Protein AF-A0A2E2WQY6-F1 (afdb_monomer_lite)

Radius of gyration: 16.91 Å; chains: 1; bounding box: 29×39×41 Å

Secondary structure (DSSP, 8-state):
-TTS--HHHHHHHHH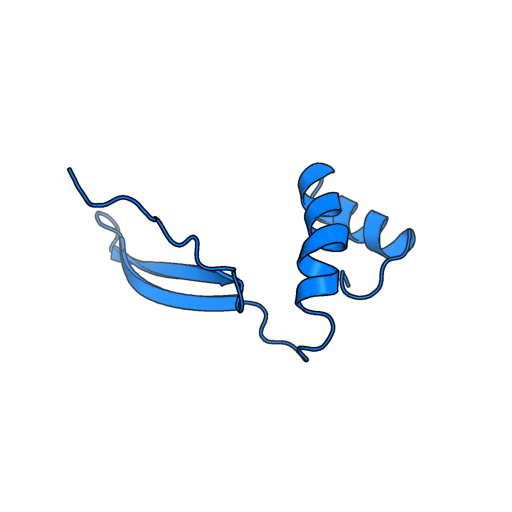HH--HHHHHHIIIIIHHHTSS--S--EEEEEEEE-TTT-PEEEEEEETTPPP--------

pLDDT: mean 90.24, std 12.26, range [39.75, 97.31]

Sequence (75 aa):
MAKIDNVAKRRLAFSRLRDRNIVTKLFNELGPRYKERPGGYLRILKCGFRAGDKAAMAIVELVDRPQILDNETTK

Foldseek 3Di:
DLLDDDPVVLVVVCVVPVDPVVSCCSNVPVNVVCNPPPDDQKDKAWDFADPPPRHTDIDIDGPPDDDDPPPDPDD

Structure (mmCIF, N/CA/C/O backbone):
data_AF-A0A2E2WQY6-F1
#
_entry.id   AF-A0A2E2WQY6-F1
#
loop_
_atom_site.group_PDB
_atom_site.id
_atom_site.type_symbol
_atom_site.label_atom_id
_atom_site.label_alt_id
_atom_site.label_comp_id
_atom_site.label_asym_id
_atom_site.label_entity_id
_atom_site.label_seq_id
_atom_site.pdbx_PDB_ins_code
_atom_site.Cartn_x
_atom_site.Cartn_y
_atom_site.Cartn_z
_atom_site.occupancy
_atom_site.B_iso_or_equiv
_atom_site.auth_seq_id
_atom_site.auth_comp_id
_atom_site.auth_asym_id
_atom_site.auth_atom_id
_atom_site.pdbx_PDB_model_num
ATOM 1 N N . MET A 1 1 ? -1.438 1.217 -12.448 1.00 84.62 1 MET A N 1
ATOM 2 C CA . MET A 1 1 ? -0.043 1.699 -12.328 1.00 84.62 1 MET A CA 1
ATOM 3 C C . MET A 1 1 ? 0.931 0.530 -12.225 1.00 84.62 1 MET A C 1
ATOM 5 O O . MET A 1 1 ? 1.513 0.212 -13.246 1.00 84.62 1 MET A O 1
ATOM 9 N N . ALA A 1 2 ? 1.019 -0.174 -11.092 1.00 91.44 2 ALA A N 1
ATOM 10 C CA . ALA A 1 2 ? 1.970 -1.278 -10.876 1.00 91.44 2 ALA A CA 1
ATOM 11 C C . ALA A 1 2 ? 1.801 -2.515 -11.782 1.00 91.44 2 ALA A C 1
ATOM 13 O O . ALA A 1 2 ? 2.750 -3.252 -11.992 1.00 91.44 2 ALA A O 1
ATOM 14 N N . LYS A 1 3 ? 0.609 -2.729 -12.357 1.00 91.88 3 LYS A N 1
ATOM 15 C CA . LYS A 1 3 ? 0.334 -3.841 -13.289 1.00 91.88 3 LYS A CA 1
ATOM 16 C C . LYS A 1 3 ? 1.187 -3.849 -14.559 1.00 91.88 3 LYS A C 1
ATOM 18 O O . LYS A 1 3 ? 1.316 -4.879 -15.206 1.00 91.88 3 LYS A O 1
ATOM 23 N N . ILE A 1 4 ? 1.669 -2.678 -14.966 1.00 92.81 4 ILE A N 1
ATOM 24 C CA . ILE A 1 4 ? 2.500 -2.507 -16.153 1.00 92.81 4 ILE A CA 1
ATOM 25 C C . ILE A 1 4 ? 3.775 -1.850 -15.659 1.00 92.81 4 ILE A C 1
ATOM 27 O O . ILE A 1 4 ? 3.740 -0.691 -15.234 1.00 92.81 4 ILE A O 1
ATOM 31 N N . ASP A 1 5 ? 4.871 -2.589 -15.714 1.00 93.94 5 ASP A N 1
ATOM 32 C CA . ASP A 1 5 ? 6.157 -2.117 -15.233 1.00 93.94 5 ASP A CA 1
ATOM 33 C C . ASP A 1 5 ? 6.868 -1.274 -16.297 1.00 93.94 5 ASP A C 1
ATOM 35 O O . ASP A 1 5 ? 7.051 -1.707 -17.432 1.00 93.94 5 ASP A O 1
ATOM 39 N N . ASN A 1 6 ? 7.226 -0.041 -15.938 1.00 95.81 6 ASN A N 1
ATOM 40 C CA . ASN A 1 6 ? 8.118 0.805 -16.721 1.00 95.81 6 ASN A CA 1
ATOM 41 C C . ASN A 1 6 ? 8.776 1.875 -15.832 1.00 95.81 6 ASN A C 1
ATOM 43 O O . ASN A 1 6 ? 8.305 2.190 -14.733 1.00 95.81 6 ASN A O 1
ATOM 47 N N . VAL A 1 7 ? 9.860 2.476 -16.333 1.00 95.50 7 VAL A N 1
ATOM 48 C CA . VAL A 1 7 ? 10.665 3.463 -15.590 1.00 95.50 7 VAL A CA 1
ATOM 49 C C . VAL A 1 7 ? 9.833 4.674 -15.158 1.00 95.50 7 VAL A C 1
ATOM 51 O O . VAL A 1 7 ? 9.940 5.118 -14.015 1.00 95.50 7 VAL A O 1
ATOM 54 N N . ALA A 1 8 ? 8.967 5.190 -16.033 1.00 96.56 8 ALA A N 1
ATOM 55 C CA . ALA A 1 8 ? 8.126 6.348 -15.731 1.00 96.56 8 ALA A CA 1
ATOM 56 C C . ALA A 1 8 ? 7.160 6.071 -14.563 1.00 96.56 8 ALA A C 1
ATOM 58 O O . ALA A 1 8 ? 7.032 6.885 -13.648 1.00 96.56 8 ALA A O 1
ATOM 59 N N . LYS A 1 9 ? 6.529 4.892 -14.539 1.00 96.69 9 LYS A N 1
ATOM 60 C CA . LYS A 1 9 ? 5.615 4.471 -13.470 1.00 96.69 9 LYS A CA 1
ATOM 61 C C . LYS A 1 9 ? 6.361 4.207 -12.171 1.00 96.69 9 LYS A C 1
ATOM 63 O O . LYS A 1 9 ? 5.862 4.603 -11.123 1.00 96.69 9 LYS A O 1
ATOM 68 N N . ARG A 1 10 ? 7.555 3.610 -12.214 1.00 95.62 10 ARG A N 1
ATOM 69 C CA . ARG A 1 10 ? 8.394 3.451 -11.014 1.00 95.62 10 ARG A CA 1
ATOM 70 C C . ARG A 1 10 ? 8.784 4.807 -10.417 1.00 95.62 10 ARG A C 1
ATOM 72 O O . ARG A 1 10 ? 8.625 4.999 -9.215 1.00 95.62 10 ARG A O 1
ATOM 79 N N . ARG A 1 11 ? 9.187 5.779 -11.247 1.00 96.19 11 ARG A N 1
ATOM 80 C CA . ARG A 1 11 ? 9.484 7.160 -10.809 1.00 96.19 11 ARG A CA 1
ATOM 81 C C . ARG A 1 11 ? 8.261 7.857 -10.203 1.00 96.19 11 ARG A C 1
ATOM 83 O O . ARG A 1 11 ? 8.375 8.458 -9.140 1.00 96.19 11 ARG A O 1
ATOM 90 N N . LEU A 1 12 ? 7.087 7.724 -10.825 1.00 96.69 12 LEU A N 1
ATOM 91 C CA . LEU A 1 12 ? 5.838 8.289 -10.298 1.00 96.69 12 LEU A CA 1
ATOM 92 C C . LEU A 1 12 ? 5.385 7.603 -8.994 1.00 96.69 12 LEU A C 1
ATOM 94 O O . LEU A 1 12 ? 4.776 8.241 -8.141 1.00 96.69 12 LEU A O 1
ATOM 98 N N . ALA A 1 13 ? 5.653 6.306 -8.812 1.00 96.19 13 ALA A N 1
ATOM 99 C CA . ALA A 1 13 ? 5.356 5.631 -7.547 1.00 96.19 13 ALA A CA 1
ATOM 100 C C . ALA A 1 13 ? 6.299 6.123 -6.447 1.00 96.19 13 ALA A C 1
ATOM 102 O O . ALA A 1 13 ? 5.861 6.410 -5.335 1.00 96.19 13 ALA A O 1
ATOM 103 N N . PHE A 1 14 ? 7.583 6.266 -6.778 1.00 96.94 14 PHE A N 1
ATOM 104 C CA . PHE A 1 14 ? 8.596 6.751 -5.854 1.00 96.94 14 PHE A CA 1
ATOM 105 C C . PHE A 1 14 ? 8.354 8.200 -5.422 1.00 96.94 14 PHE A C 1
ATOM 107 O O . PHE A 1 14 ? 8.535 8.507 -4.250 1.00 96.94 14 PHE A O 1
ATOM 114 N N . SER A 1 15 ? 7.859 9.077 -6.302 1.00 97.31 15 SER A N 1
ATOM 115 C CA . SER A 1 15 ? 7.532 10.457 -5.909 1.00 97.31 15 SER A CA 1
ATOM 116 C C . SER A 1 15 ? 6.431 10.540 -4.842 1.00 97.31 15 SER A C 1
ATOM 118 O O . SER A 1 15 ? 6.437 11.472 -4.038 1.00 97.31 15 SER A O 1
ATOM 120 N N . ARG A 1 16 ? 5.517 9.557 -4.804 1.00 96.56 16 ARG A N 1
ATOM 121 C CA . ARG A 1 16 ? 4.420 9.466 -3.824 1.00 96.56 16 ARG A CA 1
ATOM 122 C C . ARG A 1 16 ? 4.819 8.742 -2.544 1.00 96.56 16 ARG A C 1
ATOM 124 O O . ARG A 1 16 ? 4.474 9.197 -1.463 1.00 96.56 16 ARG A O 1
ATOM 131 N N . LEU A 1 17 ? 5.505 7.608 -2.673 1.00 95.50 17 LEU A N 1
ATOM 132 C CA . LEU A 1 17 ? 5.816 6.732 -1.539 1.00 95.50 17 LEU A CA 1
ATOM 133 C C . LEU A 1 17 ? 7.137 7.089 -0.857 1.00 95.50 17 LEU A C 1
ATOM 135 O O . LEU A 1 17 ? 7.288 6.829 0.328 1.00 95.50 17 LEU A O 1
ATOM 139 N N . ARG A 1 18 ? 8.094 7.654 -1.607 1.00 96.56 18 ARG A N 1
ATOM 140 C CA . ARG A 1 18 ? 9.461 7.997 -1.168 1.00 96.56 18 ARG A CA 1
ATOM 141 C C . ARG A 1 18 ? 10.249 6.849 -0.523 1.00 96.56 18 ARG A C 1
ATOM 143 O O . ARG A 1 18 ? 11.283 7.081 0.088 1.00 96.56 18 ARG A O 1
ATOM 150 N N . ASP A 1 19 ? 9.804 5.612 -0.723 1.00 96.69 19 ASP A N 1
ATOM 151 C CA . ASP A 1 19 ? 10.425 4.404 -0.194 1.00 96.69 19 ASP A CA 1
ATOM 152 C C . ASP A 1 19 ? 10.751 3.440 -1.342 1.00 96.69 19 ASP A C 1
ATOM 154 O O . ASP A 1 19 ? 9.876 3.002 -2.099 1.00 96.69 19 ASP A O 1
ATOM 158 N N . ARG A 1 20 ? 12.037 3.104 -1.479 1.00 95.31 20 ARG A N 1
ATOM 159 C CA . ARG A 1 20 ? 12.532 2.209 -2.531 1.00 95.31 20 ARG A CA 1
ATOM 160 C C . ARG A 1 20 ? 12.063 0.766 -2.335 1.00 95.31 20 ARG A C 1
ATOM 162 O O . ARG A 1 20 ? 11.755 0.099 -3.327 1.00 95.31 20 ARG A O 1
ATOM 169 N N . ASN A 1 21 ? 12.004 0.282 -1.099 1.00 97.19 21 ASN A N 1
ATOM 170 C CA . ASN A 1 21 ? 11.619 -1.091 -0.780 1.00 97.19 21 ASN A CA 1
ATOM 171 C C . ASN A 1 21 ? 10.134 -1.303 -1.083 1.00 97.19 21 ASN A C 1
ATOM 173 O O . ASN A 1 21 ? 9.773 -2.273 -1.753 1.00 97.19 21 ASN A O 1
ATOM 177 N N . ILE A 1 22 ? 9.282 -0.346 -0.700 1.00 96.31 22 ILE A N 1
ATOM 178 C CA . ILE A 1 22 ? 7.842 -0.411 -0.994 1.00 96.31 22 ILE A CA 1
ATOM 179 C C . ILE A 1 22 ? 7.588 -0.336 -2.502 1.00 96.31 22 ILE A C 1
ATOM 181 O O . ILE A 1 22 ? 6.794 -1.117 -3.025 1.00 96.31 22 ILE A O 1
ATOM 185 N N . VAL A 1 23 ? 8.279 0.551 -3.229 1.00 96.31 23 VAL A N 1
ATOM 186 C CA . VAL A 1 23 ? 8.159 0.614 -4.697 1.00 96.31 23 VAL A CA 1
ATOM 187 C C . VAL A 1 23 ? 8.604 -0.700 -5.335 1.00 96.31 23 VAL A C 1
ATOM 189 O O . VAL A 1 23 ? 7.923 -1.210 -6.221 1.00 96.31 23 VAL A O 1
ATOM 192 N N . THR A 1 24 ? 9.697 -1.295 -4.865 1.00 96.31 24 THR A N 1
ATOM 193 C CA . THR A 1 24 ? 10.171 -2.586 -5.384 1.00 96.31 24 THR A CA 1
ATOM 194 C C . THR A 1 24 ? 9.123 -3.679 -5.171 1.00 96.31 24 THR A C 1
ATOM 196 O O . THR A 1 24 ? 8.746 -4.352 -6.130 1.00 96.31 24 THR A O 1
ATOM 199 N N . LYS A 1 25 ? 8.558 -3.785 -3.963 1.00 95.50 25 LYS A N 1
ATOM 200 C CA . LYS A 1 25 ? 7.477 -4.732 -3.646 1.00 95.50 25 LYS A CA 1
ATOM 201 C C . LYS A 1 25 ? 6.217 -4.497 -4.486 1.00 95.50 25 LYS A C 1
ATOM 203 O O . LYS A 1 25 ? 5.594 -5.441 -4.971 1.00 95.50 25 LYS A O 1
ATOM 208 N N . LEU A 1 26 ? 5.851 -3.233 -4.698 1.00 95.62 26 LEU A N 1
ATOM 209 C CA . LEU A 1 26 ? 4.671 -2.851 -5.469 1.00 95.62 26 LEU A CA 1
ATOM 210 C C . LEU A 1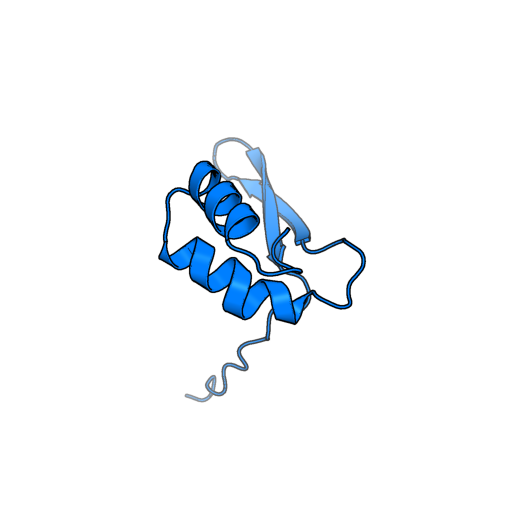 26 ? 4.738 -3.362 -6.916 1.00 95.62 26 LEU A C 1
ATOM 212 O O . LEU A 1 26 ? 3.736 -3.867 -7.419 1.00 95.62 26 LEU A O 1
ATOM 216 N N . PHE A 1 27 ? 5.890 -3.241 -7.577 1.00 96.38 27 PHE A N 1
ATOM 217 C CA . PHE A 1 27 ? 6.050 -3.661 -8.974 1.00 96.38 27 PHE A CA 1
ATOM 218 C C . PHE A 1 27 ? 6.431 -5.135 -9.124 1.00 96.38 27 PHE A C 1
ATOM 220 O O . PHE A 1 27 ? 5.956 -5.768 -10.060 1.00 96.38 27 PHE A O 1
ATOM 227 N N . ASN A 1 28 ? 7.238 -5.689 -8.217 1.00 95.88 28 ASN A N 1
ATOM 228 C CA . ASN A 1 28 ? 7.732 -7.060 -8.352 1.00 95.88 28 ASN A CA 1
ATOM 229 C C . ASN A 1 28 ? 6.746 -8.108 -7.810 1.00 95.88 28 ASN A C 1
ATOM 231 O O . ASN A 1 28 ? 6.670 -9.200 -8.359 1.00 95.88 28 ASN A O 1
ATOM 235 N N . GLU A 1 29 ? 5.979 -7.794 -6.758 1.00 93.69 29 GLU A N 1
ATOM 236 C CA . GLU A 1 29 ? 5.064 -8.757 -6.125 1.00 93.69 29 GLU A CA 1
ATOM 237 C C . GLU A 1 29 ? 3.594 -8.409 -6.380 1.00 93.69 29 GLU A C 1
ATOM 239 O O . GLU A 1 29 ? 2.827 -9.228 -6.887 1.00 93.69 29 GLU A O 1
ATOM 244 N N . LEU A 1 30 ? 3.176 -7.186 -6.028 1.00 93.88 30 LEU A N 1
ATOM 245 C CA . LEU A 1 30 ? 1.755 -6.812 -6.060 1.00 93.88 30 LEU A CA 1
ATOM 246 C C . LEU A 1 30 ? 1.239 -6.579 -7.488 1.00 93.88 30 LEU A C 1
ATOM 248 O O . LEU A 1 30 ? 0.092 -6.905 -7.790 1.00 93.88 30 LEU A O 1
ATOM 252 N N . GLY A 1 31 ? 2.071 -6.021 -8.370 1.00 93.50 31 GLY A N 1
ATOM 253 C CA . GLY A 1 31 ? 1.743 -5.792 -9.778 1.00 93.50 31 GLY A CA 1
ATOM 254 C C . GLY A 1 31 ? 1.343 -7.080 -10.508 1.00 93.50 31 GLY A C 1
ATOM 255 O O . GLY A 1 31 ? 0.228 -7.129 -11.037 1.00 93.50 31 GLY A O 1
ATOM 256 N N . PRO A 1 32 ? 2.199 -8.122 -10.502 1.00 94.12 32 PRO A N 1
ATOM 257 C CA . PRO A 1 32 ? 1.878 -9.433 -11.055 1.00 94.12 32 PRO A CA 1
ATOM 258 C C . PRO A 1 32 ? 0.681 -10.091 -10.368 1.00 94.12 32 PRO A C 1
ATOM 260 O O . PRO A 1 32 ? -0.215 -10.561 -11.066 1.00 94.12 32 PRO A O 1
ATOM 263 N N . ARG A 1 33 ? 0.606 -10.045 -9.026 1.00 92.75 33 ARG A N 1
ATOM 264 C CA . ARG A 1 33 ? -0.489 -10.662 -8.252 1.00 92.75 33 ARG A CA 1
ATOM 265 C C . ARG A 1 33 ? -1.874 -10.196 -8.693 1.00 92.75 33 ARG A C 1
ATOM 267 O O . ARG A 1 33 ? -2.794 -10.997 -8.768 1.00 92.75 33 ARG A O 1
ATOM 274 N N . TYR A 1 34 ? -2.029 -8.910 -9.003 1.00 94.69 34 TYR A N 1
ATOM 275 C CA . TYR A 1 34 ? -3.327 -8.344 -9.386 1.00 94.69 34 TYR A CA 1
ATOM 276 C C . TYR A 1 34 ? -3.467 -8.067 -10.879 1.00 94.69 34 TYR A C 1
ATOM 278 O O . TYR A 1 34 ? -4.353 -7.298 -11.264 1.00 94.69 34 TYR A O 1
ATOM 286 N N . LYS A 1 35 ? -2.608 -8.632 -11.736 1.00 92.75 35 LYS A N 1
ATOM 287 C CA . LYS A 1 35 ? -2.589 -8.306 -13.170 1.00 92.75 35 LYS A CA 1
ATOM 288 C C . LYS A 1 35 ? -3.966 -8.505 -13.813 1.00 92.75 35 LYS A C 1
ATOM 290 O O . LYS A 1 35 ? -4.481 -7.568 -14.426 1.00 92.75 35 LYS A O 1
ATOM 295 N N . GLU A 1 36 ? -4.597 -9.643 -13.545 1.00 92.38 36 GLU A N 1
ATOM 296 C CA . GLU A 1 36 ? -5.877 -10.060 -14.135 1.00 92.38 36 GLU A CA 1
ATOM 297 C C . GLU A 1 36 ? -7.109 -9.398 -13.494 1.00 92.38 36 GLU A C 1
ATOM 299 O O . GLU A 1 36 ? -8.122 -9.213 -14.156 1.00 92.38 36 GLU A O 1
ATOM 304 N N . ARG A 1 37 ? -7.027 -8.955 -12.232 1.00 92.75 37 ARG A N 1
ATOM 305 C CA . ARG A 1 37 ? -8.176 -8.423 -11.473 1.00 92.75 37 ARG A CA 1
ATOM 306 C C . ARG A 1 37 ? -8.562 -6.992 -11.897 1.00 92.75 37 ARG A C 1
ATOM 308 O O . ARG A 1 37 ? -7.781 -6.073 -11.627 1.00 92.75 37 ARG A O 1
ATOM 315 N N . PRO A 1 38 ? -9.743 -6.717 -12.478 1.00 92.00 38 PRO A N 1
ATOM 316 C CA . PRO A 1 38 ? -10.126 -5.369 -12.909 1.00 92.00 38 PRO A CA 1
ATOM 317 C C . PRO A 1 38 ? -10.651 -4.503 -11.741 1.00 92.00 38 PRO A C 1
ATOM 319 O O . PRO A 1 38 ? -11.834 -4.201 -11.655 1.00 92.00 38 PRO A O 1
ATOM 322 N N . GLY A 1 39 ? -9.763 -4.069 -10.837 1.00 91.81 39 GLY A N 1
ATOM 323 C CA . GLY A 1 39 ? -10.118 -3.201 -9.700 1.00 91.81 39 GLY A CA 1
ATOM 324 C C . GLY A 1 39 ? -10.463 -3.954 -8.408 1.00 91.81 39 GLY A C 1
ATOM 325 O O . GLY A 1 39 ? -10.396 -5.177 -8.352 1.00 91.81 39 GLY A O 1
ATOM 326 N N . GLY A 1 40 ? -10.774 -3.219 -7.333 1.00 94.56 40 GLY A N 1
ATOM 327 C CA . GLY A 1 40 ? -11.102 -3.820 -6.031 1.00 94.56 40 GLY A CA 1
ATOM 328 C C . GLY A 1 40 ? -9.923 -4.538 -5.361 1.00 94.56 40 GLY A C 1
ATOM 329 O O . GLY A 1 40 ? -10.030 -5.702 -4.998 1.00 94.56 40 GLY A O 1
ATOM 330 N N . TYR A 1 41 ? -8.776 -3.863 -5.227 1.00 95.31 41 TYR A N 1
ATOM 331 C CA . TYR A 1 41 ? -7.555 -4.451 -4.643 1.00 95.31 41 TYR A CA 1
ATOM 332 C C . TYR A 1 41 ? -7.547 -4.473 -3.108 1.00 95.31 41 TYR A C 1
ATOM 334 O O . TYR A 1 41 ? -6.693 -5.124 -2.509 1.00 95.31 41 TYR A O 1
ATOM 342 N N . LEU A 1 42 ? -8.470 -3.742 -2.478 1.00 95.38 42 LEU A N 1
ATOM 343 C CA . LEU A 1 42 ? -8.588 -3.615 -1.030 1.00 95.38 42 LEU A CA 1
ATOM 344 C C . LEU A 1 42 ? -9.946 -4.132 -0.559 1.00 95.38 42 LEU A C 1
ATOM 346 O O . LEU A 1 42 ? -10.958 -3.930 -1.233 1.00 95.38 42 LEU A O 1
ATOM 350 N N . ARG A 1 43 ? -9.958 -4.744 0.624 1.00 94.50 43 ARG A N 1
ATOM 351 C CA . ARG A 1 43 ? -11.156 -5.068 1.401 1.00 94.50 43 ARG A CA 1
ATOM 352 C C . ARG A 1 43 ? -11.124 -4.268 2.699 1.00 94.50 43 ARG A C 1
ATOM 354 O O . ARG A 1 43 ? -10.069 -4.122 3.312 1.00 94.50 43 ARG A O 1
ATOM 361 N N . ILE A 1 44 ? -12.279 -3.737 3.097 1.00 95.69 44 ILE A N 1
ATOM 362 C CA . ILE A 1 44 ? -12.451 -2.979 4.339 1.00 95.69 44 ILE A CA 1
ATOM 363 C C . ILE A 1 44 ? -13.404 -3.757 5.242 1.00 95.69 44 ILE A C 1
ATOM 365 O O . ILE A 1 44 ? -14.532 -4.049 4.845 1.00 95.69 44 ILE A O 1
ATOM 369 N N . LEU A 1 45 ? -12.957 -4.069 6.454 1.00 94.38 45 LEU A N 1
ATOM 370 C CA . LEU A 1 45 ? -13.728 -4.769 7.478 1.00 94.38 45 LEU A CA 1
ATOM 371 C C . LEU A 1 45 ? -13.933 -3.826 8.662 1.00 94.38 45 LEU A C 1
ATOM 373 O O . LEU A 1 45 ? -12.966 -3.372 9.268 1.00 94.38 45 LEU A O 1
ATOM 377 N N . LYS A 1 46 ? -15.183 -3.505 8.997 1.00 94.75 46 LYS A N 1
ATOM 378 C CA . LYS A 1 46 ? -15.492 -2.655 10.158 1.00 94.75 46 LYS A CA 1
ATOM 379 C C . LYS A 1 46 ? -15.193 -3.433 11.442 1.00 94.75 46 LYS A C 1
ATOM 381 O O . LYS A 1 46 ? -15.638 -4.569 11.567 1.00 94.75 46 LYS A O 1
ATOM 386 N N . CYS A 1 47 ? -14.485 -2.828 12.394 1.00 92.88 47 CYS A N 1
ATOM 387 C CA . CYS A 1 47 ? -14.082 -3.487 13.646 1.00 92.88 47 CYS A CA 1
ATOM 388 C C . CYS A 1 47 ? -14.514 -2.717 14.905 1.00 92.88 47 CYS A C 1
ATOM 390 O O . CYS A 1 47 ? -13.851 -2.755 15.936 1.00 92.88 47 CYS A O 1
ATOM 392 N N . GLY A 1 48 ? -15.661 -2.039 14.832 1.00 93.81 48 GLY A N 1
ATOM 393 C CA . GLY A 1 48 ? -16.247 -1.334 15.970 1.00 93.81 48 GLY A CA 1
ATOM 394 C C . GLY A 1 48 ? -15.633 0.046 16.188 1.00 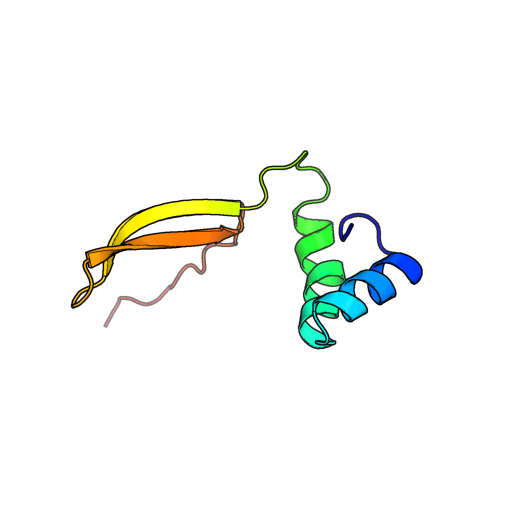93.81 48 GLY A C 1
ATOM 395 O O . GLY A 1 48 ? -15.347 0.760 15.226 1.00 93.81 48 GLY A O 1
ATOM 396 N N . PHE A 1 49 ? -15.478 0.439 17.451 1.00 96.06 49 PHE A N 1
ATOM 397 C CA . PHE A 1 49 ? -15.019 1.771 17.834 1.00 96.06 49 PHE A CA 1
ATOM 398 C C . PHE A 1 49 ? -13.759 1.701 18.695 1.00 96.06 49 PHE A C 1
ATOM 400 O O . PHE A 1 49 ? -13.621 0.808 19.531 1.00 96.06 49 PHE A O 1
ATOM 407 N N . ARG A 1 50 ? -12.848 2.658 18.506 1.00 96.44 50 ARG A N 1
ATOM 408 C CA . ARG A 1 50 ? -11.638 2.795 19.317 1.00 96.44 50 ARG A CA 1
ATOM 409 C C . ARG A 1 50 ? -12.000 3.191 20.750 1.00 96.44 50 ARG A C 1
ATOM 411 O O . ARG A 1 50 ? -12.863 4.039 20.980 1.00 96.44 50 ARG A O 1
ATOM 418 N N . ALA A 1 51 ? -11.335 2.561 21.716 1.00 95.25 51 ALA A N 1
ATOM 419 C CA . ALA A 1 51 ? -11.488 2.897 23.125 1.00 95.25 51 ALA A CA 1
ATOM 420 C C . ALA A 1 51 ? -10.934 4.306 23.403 1.00 95.25 51 ALA A C 1
ATOM 422 O O . ALA A 1 51 ? -9.867 4.664 22.911 1.00 95.25 51 ALA A O 1
ATOM 423 N N . GLY A 1 52 ? -11.659 5.098 24.194 1.00 95.94 52 GLY A N 1
ATOM 424 C CA . GLY A 1 52 ? -11.280 6.462 24.580 1.00 95.94 52 GLY A CA 1
ATOM 425 C C . GLY A 1 52 ? -12.008 7.550 23.793 1.00 95.94 52 GLY A C 1
ATOM 426 O O . GLY A 1 52 ? -12.614 8.423 24.403 1.00 95.94 52 GLY A O 1
ATOM 427 N N . ASP A 1 53 ? -12.020 7.477 22.460 1.00 96.50 53 ASP A N 1
ATOM 428 C CA . ASP A 1 53 ? -12.596 8.527 21.602 1.00 96.50 53 ASP A CA 1
ATOM 429 C C . ASP A 1 53 ? -13.782 8.069 20.742 1.00 96.50 53 ASP A C 1
ATOM 431 O O . ASP A 1 53 ? -14.348 8.863 19.992 1.00 96.50 53 ASP A O 1
ATOM 435 N N . LYS A 1 54 ? -14.171 6.790 20.844 1.00 93.62 54 LYS A N 1
ATOM 436 C CA . LYS A 1 54 ? -15.269 6.184 20.076 1.00 93.62 54 LYS A CA 1
ATOM 437 C C . LYS A 1 54 ? -15.122 6.417 18.561 1.00 93.62 54 LYS A C 1
ATOM 439 O O . LYS A 1 54 ? -16.120 6.480 17.843 1.00 93.62 54 LYS A O 1
ATOM 444 N N . ALA A 1 55 ? -13.893 6.527 18.050 1.00 96.25 55 ALA A N 1
ATOM 445 C CA . ALA A 1 55 ? -13.657 6.659 16.615 1.00 96.25 55 ALA A CA 1
ATOM 446 C C . ALA A 1 55 ? -14.022 5.352 15.895 1.00 96.25 55 ALA A C 1
ATOM 448 O O . ALA A 1 55 ? -13.648 4.274 16.352 1.00 96.25 55 ALA A O 1
ATOM 449 N N . ALA 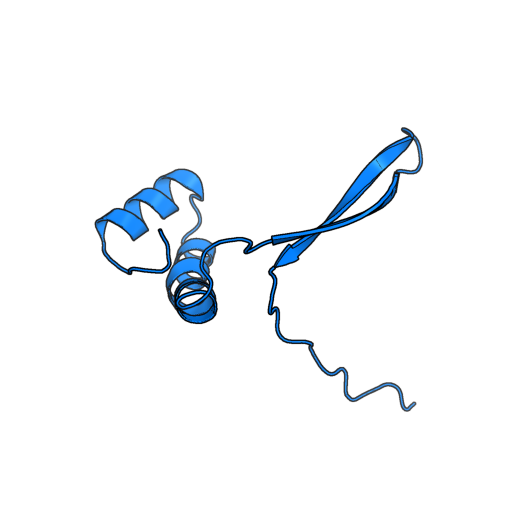A 1 56 ? -14.751 5.420 14.778 1.00 96.75 56 ALA A N 1
ATOM 450 C CA . ALA A 1 56 ? -15.108 4.231 14.003 1.00 96.75 56 ALA A CA 1
ATOM 451 C C . ALA A 1 56 ? -13.856 3.619 13.356 1.00 96.75 56 ALA A C 1
ATOM 453 O O . ALA A 1 56 ? -13.170 4.277 12.574 1.00 96.75 56 ALA A O 1
ATOM 454 N N . MET A 1 57 ? -13.572 2.357 13.673 1.00 97.19 57 MET A N 1
ATOM 455 C CA . MET A 1 57 ? -12.379 1.648 13.220 1.00 97.19 57 MET A CA 1
ATOM 456 C C . MET A 1 57 ? -12.706 0.667 12.095 1.00 97.19 57 MET A C 1
ATOM 458 O O . MET A 1 57 ? -13.790 0.075 12.026 1.00 97.19 57 MET A O 1
ATOM 462 N N . ALA A 1 58 ? -11.727 0.467 11.216 1.00 96.44 58 ALA A N 1
ATOM 463 C CA . ALA A 1 58 ? -11.777 -0.557 10.190 1.00 96.44 58 ALA A CA 1
ATOM 464 C C . ALA A 1 58 ? -10.388 -1.145 9.931 1.00 96.44 58 ALA A C 1
ATOM 466 O O . ALA A 1 58 ? -9.375 -0.449 10.002 1.00 96.44 58 ALA A O 1
ATOM 467 N N . ILE A 1 59 ? -10.363 -2.428 9.591 1.00 94.62 59 ILE A N 1
ATOM 468 C CA . ILE A 1 59 ? -9.190 -3.133 9.087 1.00 94.62 59 ILE A CA 1
ATOM 469 C C . ILE A 1 59 ? -9.223 -3.042 7.564 1.00 94.62 59 ILE A C 1
ATOM 471 O O . ILE A 1 59 ? -10.233 -3.366 6.937 1.00 94.62 59 ILE A O 1
ATOM 475 N N . VAL A 1 60 ? -8.116 -2.598 6.974 1.00 95.12 60 VAL A N 1
ATOM 476 C CA . VAL A 1 60 ? -7.936 -2.546 5.522 1.00 95.12 60 VAL A CA 1
ATOM 477 C C . VAL A 1 60 ? -6.930 -3.613 5.128 1.00 95.12 60 VAL A C 1
ATOM 479 O O . VAL A 1 60 ? -5.788 -3.595 5.583 1.00 95.12 60 VAL A O 1
ATOM 482 N N . GLU A 1 61 ? -7.346 -4.531 4.265 1.00 94.38 61 GLU A N 1
ATOM 483 C CA . GLU A 1 61 ? -6.503 -5.624 3.790 1.00 94.38 61 GLU A CA 1
ATOM 484 C C . GLU A 1 61 ? -6.438 -5.671 2.266 1.00 94.38 61 GLU A C 1
ATOM 486 O O . GLU A 1 61 ? -7.335 -5.211 1.558 1.00 94.38 61 GLU A O 1
ATOM 491 N N . LEU A 1 62 ? -5.352 -6.246 1.754 1.00 94.25 62 LEU A N 1
ATOM 492 C CA . LEU A 1 62 ? -5.231 -6.570 0.341 1.00 94.25 62 LEU A CA 1
ATOM 493 C C . LEU A 1 62 ? -6.039 -7.835 0.041 1.00 94.25 62 LEU A C 1
ATOM 495 O O . LEU A 1 62 ? -5.912 -8.841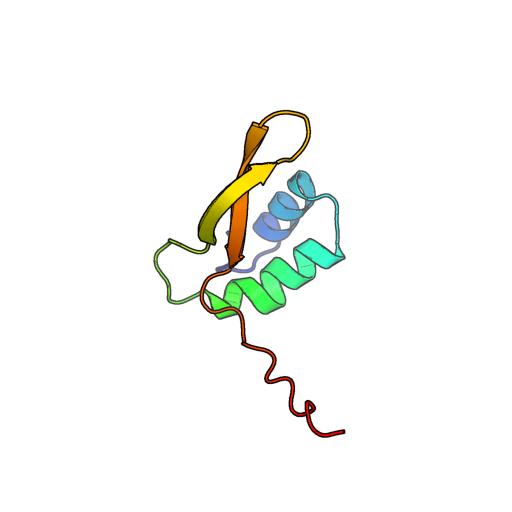 0.739 1.00 94.25 62 LEU A O 1
ATOM 499 N N . VAL A 1 63 ? -6.844 -7.786 -1.017 1.00 92.19 63 VAL A N 1
ATOM 500 C CA . VAL A 1 63 ? -7.577 -8.959 -1.518 1.00 92.19 63 VAL A CA 1
ATOM 501 C C . VAL A 1 63 ? -6.571 -10.004 -2.017 1.00 92.19 63 VAL A C 1
ATOM 503 O O . VAL A 1 63 ? -5.481 -9.639 -2.422 1.00 92.19 63 VAL A O 1
ATOM 506 N N . ASP A 1 64 ? -6.880 -11.300 -1.972 1.00 86.81 64 ASP A N 1
ATOM 507 C CA . ASP A 1 64 ? -5.970 -12.376 -2.418 1.00 86.81 64 ASP A CA 1
ATOM 508 C C . ASP A 1 64 ? -4.599 -12.385 -1.698 1.00 86.81 64 ASP A C 1
ATOM 510 O O . ASP A 1 64 ? -3.595 -12.884 -2.218 1.00 86.81 64 ASP A O 1
ATOM 514 N N . ARG A 1 65 ? -4.522 -11.815 -0.485 1.00 85.75 65 ARG A N 1
ATOM 515 C CA . ARG A 1 65 ? -3.349 -11.973 0.381 1.00 85.75 65 ARG A CA 1
ATOM 516 C C . ARG A 1 65 ? -3.185 -13.467 0.704 1.00 85.75 65 ARG A C 1
ATOM 518 O O . ARG A 1 65 ? -4.154 -14.066 1.171 1.00 85.75 65 ARG A O 1
ATOM 525 N N . PRO A 1 66 ? -1.997 -14.067 0.494 1.00 83.56 66 PRO A N 1
ATOM 526 C CA . PRO A 1 66 ? -1.771 -15.457 0.870 1.00 83.56 66 PRO A CA 1
ATOM 527 C C . PRO A 1 66 ? -1.997 -15.620 2.375 1.00 83.56 66 PRO A C 1
ATOM 529 O O . PRO A 1 66 ? -1.498 -14.815 3.168 1.00 83.56 66 PRO A O 1
ATOM 532 N N . GLN A 1 67 ? -2.777 -16.635 2.749 1.00 79.00 67 GLN A N 1
ATOM 533 C CA . GLN A 1 67 ? -2.931 -17.021 4.144 1.00 79.00 67 GLN A CA 1
ATOM 534 C C . GLN A 1 67 ? -1.641 -17.707 4.571 1.00 79.00 67 GLN A C 1
ATOM 536 O O . GLN A 1 67 ? -1.189 -18.649 3.921 1.00 79.00 67 GLN A O 1
ATOM 541 N N . ILE A 1 68 ? -1.032 -17.202 5.636 1.00 75.25 68 ILE A N 1
ATOM 542 C CA . ILE A 1 68 ? 0.048 -17.918 6.299 1.00 75.25 68 ILE A CA 1
ATOM 543 C C . ILE A 1 68 ? -0.667 -19.028 7.069 1.00 75.25 68 ILE A C 1
ATOM 545 O O . ILE A 1 68 ? -1.435 -18.749 7.985 1.00 75.25 68 ILE A O 1
ATOM 549 N N . LEU A 1 69 ? -0.539 -20.269 6.596 1.00 63.94 69 LEU A N 1
ATOM 550 C CA . LEU A 1 69 ? -0.953 -21.434 7.367 1.00 63.94 69 LEU A CA 1
ATOM 551 C C . LEU A 1 69 ? 0.058 -21.556 8.501 1.00 63.94 69 LEU A C 1
ATOM 553 O O . LEU A 1 69 ? 1.168 -22.045 8.292 1.00 63.94 69 LEU A O 1
ATOM 557 N N . ASP A 1 70 ? -0.315 -21.058 9.673 1.00 61.47 70 ASP A N 1
ATOM 558 C CA . ASP A 1 70 ? 0.434 -21.281 10.900 1.00 61.47 70 ASP A CA 1
ATOM 559 C C . ASP A 1 70 ? 0.282 -22.766 11.270 1.00 61.47 70 ASP A C 1
ATOM 561 O O . ASP A 1 70 ? -0.586 -23.166 12.045 1.00 61.47 70 ASP A O 1
ATOM 565 N N . ASN A 1 71 ? 1.101 -23.620 10.653 1.00 57.06 71 ASN A N 1
ATOM 566 C CA . ASN A 1 71 ? 1.284 -25.004 11.074 1.00 57.06 71 ASN A CA 1
ATOM 567 C C . A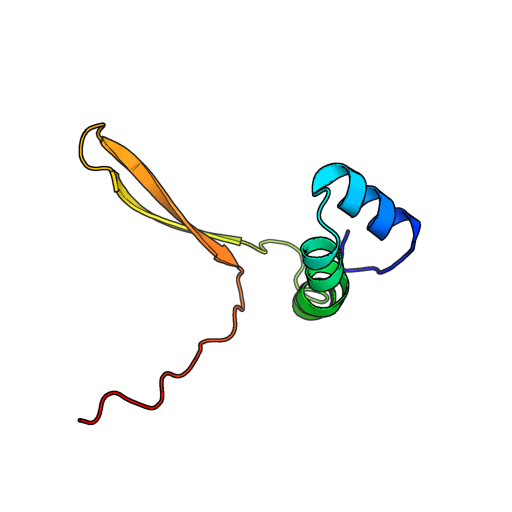SN A 1 71 ? 2.070 -25.008 12.392 1.00 57.06 71 ASN A C 1
ATOM 569 O O . ASN A 1 71 ? 3.242 -25.350 12.366 1.00 57.06 71 ASN A O 1
ATOM 573 N N . GLU A 1 72 ? 1.465 -24.575 13.504 1.00 57.09 72 GLU A N 1
ATOM 574 C CA . GLU A 1 72 ? 1.892 -24.879 14.881 1.00 57.09 72 GLU A CA 1
ATOM 575 C C . GLU A 1 72 ? 0.939 -24.227 15.903 1.00 57.09 72 GLU A C 1
ATOM 577 O O . GLU A 1 72 ? 1.160 -23.146 16.441 1.00 57.09 72 GLU A O 1
ATOM 582 N N . THR A 1 73 ? -0.152 -24.925 16.218 1.00 53.66 73 THR A N 1
ATOM 583 C CA . THR A 1 73 ? -0.788 -24.839 17.545 1.00 53.66 73 THR A CA 1
ATOM 584 C C . THR A 1 73 ? -0.946 -26.254 18.093 1.00 53.66 73 THR A C 1
ATOM 586 O O . THR A 1 73 ? -2.036 -26.756 18.350 1.00 53.66 73 THR A O 1
ATOM 589 N N . THR A 1 74 ? 0.179 -26.956 18.201 1.00 49.72 74 THR A N 1
ATOM 590 C CA . THR A 1 74 ? 0.285 -28.160 19.026 1.00 49.72 74 THR A CA 1
ATOM 591 C C . THR A 1 74 ? 1.570 -28.065 19.824 1.00 49.72 74 THR A C 1
ATOM 593 O O . THR A 1 74 ? 2.614 -28.557 19.402 1.00 49.72 74 THR A O 1
ATOM 596 N N . LYS A 1 75 ? 1.471 -27.379 20.961 1.00 39.75 75 LYS A N 1
ATOM 597 C CA . LYS A 1 75 ? 2.059 -27.745 22.250 1.00 39.75 75 LYS A CA 1
ATOM 598 C C . LYS A 1 75 ? 1.469 -26.854 23.331 1.00 39.75 75 LYS A C 1
ATOM 600 O O . LYS A 1 75 ? 1.349 -25.638 23.073 1.00 39.75 75 LYS A O 1
#